Protein AF-A0A0R3QI46-F1 (afdb_monomer_lite)

Structure (mmCIF, N/CA/C/O backbone):
data_AF-A0A0R3QI46-F1
#
_entry.id   AF-A0A0R3QI46-F1
#
loop_
_atom_site.group_PDB
_atom_site.id
_atom_site.type_symbol
_atom_site.label_atom_id
_atom_site.label_alt_id
_atom_site.label_comp_id
_atom_site.label_asym_id
_atom_site.label_entity_id
_atom_site.label_seq_id
_atom_site.pdbx_PDB_ins_code
_atom_site.Cartn_x
_atom_site.Cartn_y
_atom_site.Cartn_z
_atom_site.occupancy
_atom_site.B_iso_or_equiv
_atom_site.auth_seq_id
_atom_site.auth_comp_id
_atom_site.auth_asym_id
_atom_site.auth_atom_id
_atom_site.pdbx_PDB_model_num
ATOM 1 N N . MET A 1 1 ? -8.612 -59.589 -62.837 1.00 36.75 1 MET A N 1
ATOM 2 C CA . MET A 1 1 ? -7.629 -58.496 -62.881 1.00 36.75 1 MET A CA 1
ATOM 3 C C . MET A 1 1 ? -8.394 -57.185 -62.950 1.00 36.75 1 MET A C 1
ATOM 5 O O . MET A 1 1 ? -9.263 -57.100 -63.801 1.00 36.75 1 MET A O 1
ATOM 9 N N . ASP A 1 2 ? -8.254 -56.151 -62.134 1.00 42.94 2 ASP A N 1
ATOM 10 C CA . ASP A 1 2 ? -7.558 -55.873 -60.876 1.00 42.94 2 ASP A CA 1
ATOM 11 C C . ASP A 1 2 ? -8.301 -54.634 -60.334 1.00 42.94 2 ASP A C 1
ATOM 13 O O . ASP A 1 2 ? -8.460 -53.640 -61.036 1.00 42.94 2 ASP A O 1
ATOM 17 N N . LYS A 1 3 ? -9.097 -54.758 -59.266 1.00 49.50 3 LYS A N 1
ATOM 18 C CA . LYS A 1 3 ? -8.762 -54.302 -57.902 1.00 49.50 3 LYS A CA 1
ATOM 19 C C . LYS A 1 3 ? -7.716 -53.169 -57.856 1.00 49.50 3 LYS A C 1
ATOM 21 O O . LYS A 1 3 ? -6.599 -53.360 -58.313 1.00 49.50 3 LYS A O 1
ATOM 26 N N . ASN A 1 4 ? -8.061 -52.089 -57.138 1.00 52.09 4 ASN A N 1
ATOM 27 C CA . ASN A 1 4 ? -7.158 -51.089 -56.525 1.00 52.09 4 ASN A CA 1
ATOM 28 C C . ASN A 1 4 ? -6.986 -49.704 -57.184 1.00 52.09 4 ASN A C 1
ATOM 30 O O . ASN A 1 4 ? -5.881 -49.177 -57.175 1.00 52.09 4 ASN A O 1
ATOM 34 N N . TYR A 1 5 ? -8.059 -49.042 -57.634 1.00 45.16 5 TYR A N 1
ATOM 35 C CA . TYR A 1 5 ? -7.992 -47.587 -57.902 1.00 45.16 5 TYR A CA 1
ATOM 36 C C . TYR A 1 5 ? -8.740 -46.723 -56.869 1.00 45.16 5 TYR A C 1
ATOM 38 O O . TYR A 1 5 ? -8.317 -45.607 -56.594 1.00 45.16 5 TYR A O 1
ATOM 46 N N . GLY A 1 6 ? -9.786 -47.243 -56.211 1.00 47.62 6 GLY A N 1
ATOM 47 C CA . GLY A 1 6 ? -10.513 -46.508 -55.158 1.00 47.62 6 GLY A CA 1
ATOM 48 C C . GLY A 1 6 ? -9.824 -46.513 -53.786 1.00 47.62 6 GLY A C 1
ATOM 49 O O . GLY A 1 6 ? -9.945 -45.562 -53.021 1.00 47.62 6 GLY A O 1
ATOM 50 N N . THR A 1 7 ? -9.051 -47.559 -53.481 1.00 50.66 7 THR A N 1
ATOM 51 C CA . THR A 1 7 ? -8.367 -47.721 -52.188 1.00 50.66 7 THR A CA 1
ATOM 52 C C . THR A 1 7 ? -7.165 -46.789 -52.037 1.00 50.66 7 THR A C 1
ATOM 54 O O . THR A 1 7 ? -6.883 -46.354 -50.927 1.00 50.66 7 THR A O 1
ATOM 57 N N . MET A 1 8 ? -6.475 -46.446 -53.134 1.00 48.78 8 MET A N 1
ATOM 58 C CA . MET A 1 8 ? -5.283 -45.587 -53.082 1.00 48.78 8 MET A CA 1
ATOM 59 C C . MET A 1 8 ? -5.625 -44.111 -52.856 1.00 48.78 8 MET A C 1
ATOM 61 O O . MET A 1 8 ? -4.916 -43.438 -52.115 1.00 48.78 8 MET A O 1
ATOM 65 N N . GLN A 1 9 ? -6.738 -43.626 -53.419 1.00 46.62 9 GLN A N 1
ATOM 66 C CA . GLN A 1 9 ? -7.189 -42.245 -53.215 1.00 46.62 9 GLN A CA 1
ATOM 67 C C . GLN A 1 9 ? -7.736 -42.035 -51.792 1.00 46.62 9 GLN A C 1
ATOM 69 O O . GLN A 1 9 ? -7.479 -41.010 -51.170 1.00 46.62 9 GLN A O 1
ATOM 74 N N . GLN A 1 10 ? -8.460 -43.021 -51.248 1.00 44.25 10 GLN A N 1
ATOM 75 C CA . GLN A 1 10 ? -8.970 -42.966 -49.875 1.00 44.25 10 GLN A CA 1
ATOM 76 C C . GLN A 1 10 ? -7.831 -43.117 -48.851 1.00 44.25 10 GLN A C 1
ATOM 78 O O . GLN A 1 10 ? -7.819 -42.400 -47.856 1.00 44.25 10 GLN A O 1
ATOM 83 N N . ALA A 1 11 ? -6.852 -43.997 -49.104 1.00 49.59 11 ALA A N 1
ATOM 84 C CA . ALA A 1 11 ? -5.684 -44.163 -48.239 1.00 49.59 11 ALA A CA 1
ATOM 85 C C . ALA A 1 11 ? -4.795 -42.911 -48.223 1.00 49.59 11 ALA A C 1
ATOM 87 O O . ALA A 1 11 ? -4.378 -42.501 -47.147 1.00 49.59 11 ALA A O 1
ATOM 88 N N . SER A 1 12 ? -4.571 -42.250 -49.369 1.00 50.72 12 SER A N 1
ATOM 89 C CA . SER A 1 12 ? -3.786 -41.007 -49.410 1.00 50.72 12 SER A CA 1
ATOM 90 C C . SER A 1 12 ? -4.486 -39.846 -48.704 1.00 50.72 12 SER A C 1
ATOM 92 O O . SER A 1 12 ? -3.829 -38.994 -48.120 1.00 50.72 12 SER A O 1
ATOM 94 N N . VAL A 1 13 ? -5.821 -39.797 -48.750 1.00 52.00 13 VAL A N 1
ATOM 95 C CA . VAL A 1 13 ? -6.610 -38.762 -48.067 1.00 52.00 13 VAL A CA 1
ATOM 96 C C . VAL A 1 13 ? -6.699 -39.038 -46.564 1.00 52.00 13 VAL A C 1
ATOM 98 O O . VAL A 1 13 ? -6.587 -38.101 -45.784 1.00 52.00 13 VAL A O 1
ATOM 101 N N . ILE A 1 14 ? -6.823 -40.299 -46.132 1.00 50.88 14 ILE A N 1
ATOM 102 C CA . ILE A 1 14 ? -6.776 -40.663 -44.704 1.00 50.88 14 ILE A CA 1
ATOM 103 C C . ILE A 1 14 ? -5.373 -40.425 -44.126 1.00 50.88 14 ILE A C 1
ATOM 105 O O . ILE A 1 14 ? -5.278 -39.930 -43.010 1.00 50.88 14 ILE A O 1
ATOM 109 N N . ASP A 1 15 ? -4.302 -40.675 -44.884 1.00 49.25 15 ASP A N 1
ATOM 110 C CA . ASP A 1 15 ? -2.923 -40.363 -44.474 1.00 49.25 15 ASP A CA 1
ATOM 111 C C . ASP A 1 15 ? -2.680 -38.841 -44.406 1.00 49.25 15 ASP A C 1
ATOM 113 O O . ASP A 1 15 ? -2.064 -38.343 -43.467 1.00 49.25 15 ASP A O 1
ATOM 117 N N . GLN A 1 16 ? -3.273 -38.061 -45.324 1.00 48.75 16 GLN A N 1
ATOM 118 C CA . GLN A 1 16 ? -3.231 -36.593 -45.268 1.00 48.75 16 GLN A CA 1
ATOM 119 C C . GLN A 1 16 ? -4.102 -35.977 -44.164 1.00 48.75 16 GLN A C 1
ATOM 121 O O . GLN A 1 16 ? -3.737 -34.931 -43.630 1.00 48.75 16 GLN A O 1
ATOM 126 N N . ILE A 1 17 ? -5.231 -36.594 -43.803 1.00 49.78 17 ILE A N 1
ATOM 127 C CA . ILE A 1 17 ? -6.081 -36.145 -42.688 1.00 49.78 17 ILE A CA 1
ATOM 128 C C . ILE A 1 17 ? -5.458 -36.571 -41.350 1.00 49.78 17 ILE A C 1
ATOM 130 O O . ILE A 1 17 ? -5.388 -35.761 -40.429 1.00 49.78 17 ILE A O 1
ATOM 134 N N . SER A 1 18 ? -4.902 -37.785 -41.263 1.00 46.00 18 SER A N 1
ATOM 135 C CA . SER A 1 18 ? -4.159 -38.269 -40.089 1.00 46.00 18 SER A CA 1
ATOM 136 C C . SER A 1 18 ? -2.835 -37.524 -39.884 1.00 46.00 18 SER A C 1
ATOM 138 O O . SER A 1 18 ? -2.373 -37.408 -38.751 1.00 46.00 18 SER A O 1
ATOM 140 N N . GLY A 1 19 ? -2.235 -36.994 -40.953 1.00 44.53 19 GLY A N 1
ATOM 141 C CA . GLY A 1 19 ? -1.045 -36.144 -40.899 1.00 44.53 19 GLY A CA 1
ATOM 142 C C . GLY A 1 19 ? -1.325 -34.673 -40.575 1.00 44.53 19 GLY A C 1
ATOM 143 O O . GLY A 1 19 ? -0.375 -33.920 -40.366 1.00 44.53 19 GLY A O 1
ATOM 144 N N . LYS A 1 20 ? -2.597 -34.244 -40.527 1.00 45.44 20 LYS A N 1
ATOM 145 C CA . LYS A 1 20 ? -2.981 -32.836 -40.308 1.00 45.44 20 LYS A CA 1
ATOM 146 C C . LYS A 1 20 ? -3.652 -32.553 -38.956 1.00 45.44 20 LYS A C 1
ATOM 148 O O . LYS A 1 20 ? -3.922 -31.398 -38.657 1.00 45.44 20 LYS A O 1
ATOM 153 N N . GLU A 1 21 ? -3.821 -33.562 -38.104 1.00 54.12 21 GLU A N 1
ATOM 154 C CA . GLU A 1 21 ? -4.146 -33.386 -36.678 1.00 54.12 21 GLU A CA 1
ATOM 155 C C . GLU A 1 21 ? -3.311 -34.311 -35.785 1.00 54.12 21 GLU A C 1
ATOM 157 O O . GLU A 1 21 ? -3.801 -34.978 -34.878 1.00 54.12 21 GLU A O 1
ATOM 162 N N . MET A 1 22 ? -2.001 -34.326 -36.008 1.00 46.31 22 MET A N 1
ATOM 163 C CA . MET A 1 22 ? -1.079 -34.647 -34.931 1.00 46.31 22 MET A CA 1
ATOM 164 C C . MET A 1 22 ? -0.404 -33.336 -34.571 1.00 46.31 22 MET A C 1
ATOM 166 O O . MET A 1 22 ? 0.603 -32.956 -35.165 1.00 46.31 22 MET A O 1
ATOM 170 N N . ILE A 1 23 ? -1.018 -32.609 -33.633 1.00 45.94 23 ILE A N 1
ATOM 171 C CA . ILE A 1 23 ? -0.313 -31.589 -32.863 1.00 45.94 23 ILE A CA 1
ATOM 172 C C . ILE A 1 23 ? 0.836 -32.367 -32.233 1.00 45.94 23 ILE A C 1
ATOM 174 O O . ILE A 1 23 ? 0.648 -33.144 -31.297 1.00 45.94 23 ILE A O 1
ATOM 178 N N . SER A 1 24 ? 1.990 -32.303 -32.888 1.00 42.72 24 SER A N 1
ATOM 179 C CA . SER A 1 24 ? 3.196 -32.969 -32.450 1.00 42.72 24 SER A CA 1
ATOM 180 C C . SER A 1 24 ? 3.382 -32.565 -30.997 1.00 42.72 24 SER A C 1
ATOM 182 O O . SER A 1 24 ? 3.360 -31.377 -30.690 1.00 42.72 24 SER A O 1
ATOM 184 N N . ALA A 1 25 ? 3.594 -33.517 -30.092 1.00 48.19 25 ALA A N 1
ATOM 185 C CA . ALA A 1 25 ? 3.969 -33.204 -28.712 1.00 48.19 25 ALA A CA 1
ATOM 186 C C . ALA A 1 25 ? 5.281 -32.383 -28.626 1.00 48.19 25 ALA A C 1
ATOM 188 O O . ALA A 1 25 ? 5.718 -32.030 -27.545 1.00 48.19 25 ALA A O 1
ATOM 189 N N . ARG A 1 26 ? 5.920 -32.086 -29.770 1.00 44.75 26 ARG A N 1
ATOM 190 C CA . ARG A 1 26 ? 7.036 -31.145 -29.931 1.00 44.75 26 ARG A CA 1
ATOM 191 C C . ARG A 1 26 ? 6.593 -29.687 -30.145 1.00 44.75 26 ARG A C 1
ATOM 193 O O . ARG A 1 26 ? 7.400 -28.797 -29.923 1.00 44.75 26 ARG A O 1
ATOM 200 N N . ASP A 1 27 ? 5.347 -29.458 -30.568 1.00 49.62 27 ASP A N 1
ATOM 201 C CA . ASP A 1 27 ? 4.695 -28.138 -30.663 1.00 49.62 27 ASP A CA 1
ATOM 202 C C . ASP A 1 27 ? 3.789 -27.848 -29.451 1.00 49.62 27 ASP A C 1
ATOM 204 O O . ASP A 1 27 ? 3.397 -26.705 -29.212 1.00 49.62 27 ASP A O 1
ATOM 208 N N . ALA A 1 28 ? 3.474 -28.868 -28.649 1.00 51.34 28 ALA A N 1
ATOM 209 C CA . ALA A 1 28 ? 2.937 -28.681 -27.311 1.00 51.34 28 ALA A CA 1
ATOM 210 C C . ALA A 1 28 ? 4.106 -28.346 -26.376 1.00 51.34 28 ALA A C 1
ATOM 212 O O . ALA A 1 28 ? 4.878 -29.229 -26.039 1.00 51.34 28 ALA A O 1
ATOM 213 N N . MET A 1 29 ? 4.236 -27.053 -26.058 1.00 43.56 29 MET A N 1
ATOM 214 C CA . MET A 1 29 ? 5.056 -26.438 -25.003 1.00 43.56 29 MET A CA 1
ATOM 215 C C . MET A 1 29 ? 6.351 -27.205 -24.657 1.00 43.56 29 MET A C 1
ATOM 217 O O . MET A 1 29 ? 6.274 -28.190 -23.929 1.00 43.56 29 MET A O 1
ATOM 221 N N . PRO A 1 30 ? 7.540 -26.770 -25.121 1.00 49.53 30 PRO A N 1
ATOM 222 C CA . PRO A 1 30 ? 8.777 -27.466 -24.792 1.00 49.53 30 PRO A CA 1
ATOM 223 C C . PRO A 1 30 ? 8.888 -27.654 -23.273 1.00 49.53 30 PRO A C 1
ATOM 225 O O . PRO A 1 30 ? 8.855 -26.692 -22.510 1.00 49.53 30 PRO A O 1
ATOM 228 N N . GLU A 1 31 ? 9.011 -28.918 -22.862 1.00 48.44 31 GLU A N 1
ATOM 229 C CA . GLU A 1 31 ? 9.335 -29.364 -21.497 1.00 48.44 31 GLU A CA 1
ATOM 230 C C . GLU A 1 31 ? 10.719 -28.838 -21.056 1.00 48.44 31 GLU A C 1
ATOM 232 O O . GLU A 1 31 ? 11.114 -28.956 -19.894 1.00 48.44 31 GLU A O 1
ATOM 237 N N . ASP A 1 32 ? 11.470 -28.249 -21.995 1.00 54.78 32 ASP A N 1
ATOM 238 C CA . ASP A 1 32 ? 12.575 -27.363 -21.692 1.00 54.78 32 ASP A CA 1
ATOM 239 C C . ASP A 1 32 ? 12.006 -26.169 -20.938 1.00 54.78 32 ASP A C 1
ATOM 241 O O . ASP A 1 32 ? 11.434 -25.254 -21.530 1.00 54.78 32 ASP A O 1
ATOM 245 N N . ASP A 1 33 ? 12.188 -26.182 -19.617 1.00 51.78 33 ASP A N 1
ATOM 246 C CA . ASP A 1 33 ? 12.122 -24.982 -18.798 1.00 51.78 33 ASP A CA 1
ATOM 247 C C . ASP A 1 33 ? 12.696 -23.812 -19.622 1.00 51.78 33 ASP A C 1
ATOM 249 O O . ASP A 1 33 ? 13.896 -23.816 -19.913 1.00 51.78 33 ASP A O 1
ATOM 253 N N . PRO A 1 34 ? 11.882 -22.824 -20.043 1.00 53.38 34 PRO A N 1
ATOM 254 C CA . PRO A 1 34 ? 12.343 -21.747 -20.918 1.00 53.38 34 PRO A CA 1
ATOM 255 C C . PRO A 1 34 ? 13.411 -20.879 -20.237 1.00 53.38 34 PRO A C 1
ATOM 257 O O . PRO A 1 34 ? 14.034 -20.027 -20.875 1.00 53.38 34 PRO A O 1
ATOM 260 N N . ASN A 1 35 ? 13.652 -21.099 -18.941 1.00 55.03 35 ASN A N 1
ATOM 261 C CA . ASN A 1 35 ? 14.753 -20.520 -18.200 1.00 55.03 35 ASN A CA 1
ATOM 262 C C . ASN A 1 35 ? 16.077 -21.300 -18.355 1.00 55.03 35 ASN A C 1
ATOM 264 O O . ASN A 1 35 ? 17.126 -20.772 -17.990 1.00 55.03 35 ASN A O 1
ATOM 268 N N . GLY A 1 36 ? 16.086 -22.516 -18.903 1.00 55.78 36 GLY A N 1
ATOM 269 C CA . GLY A 1 36 ? 17.282 -23.333 -19.109 1.00 55.78 36 GLY A CA 1
ATOM 270 C C . GLY A 1 36 ? 17.992 -23.659 -17.795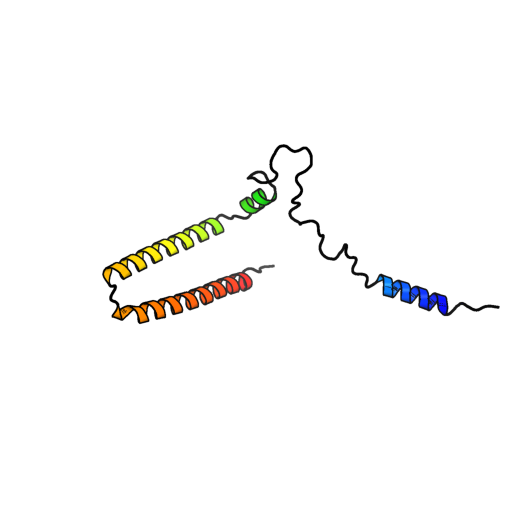 1.00 55.78 36 GLY A C 1
ATOM 271 O O . GLY A 1 36 ? 19.181 -23.364 -17.651 1.00 55.78 36 GLY A O 1
ATOM 272 N N . ASN A 1 37 ? 17.273 -24.203 -16.804 1.00 55.94 37 ASN A N 1
ATOM 273 C CA . ASN A 1 37 ? 17.788 -24.463 -15.453 1.00 55.94 37 ASN A CA 1
ATOM 274 C C . ASN A 1 37 ? 18.845 -25.572 -15.312 1.00 55.94 37 ASN A C 1
ATOM 276 O O . ASN A 1 37 ? 19.211 -25.906 -14.185 1.00 55.94 37 ASN A O 1
ATOM 280 N N . VAL A 1 38 ? 19.416 -26.083 -16.402 1.00 59.44 38 VAL A N 1
ATOM 281 C CA . VAL A 1 38 ? 20.537 -27.028 -16.332 1.00 59.44 38 VAL A CA 1
ATOM 282 C C . VAL A 1 38 ? 21.865 -26.281 -16.189 1.00 59.44 38 VAL A C 1
ATOM 284 O O . VAL A 1 38 ? 22.200 -25.390 -16.971 1.00 59.44 38 VAL A O 1
ATOM 287 N N . ASN A 1 39 ? 22.626 -26.602 -15.141 1.00 57.78 39 ASN A N 1
ATOM 288 C CA . ASN A 1 39 ? 23.987 -26.095 -14.997 1.00 57.78 39 ASN A CA 1
ATOM 289 C C . ASN A 1 39 ? 24.877 -26.881 -15.977 1.00 57.78 39 ASN A C 1
ATOM 291 O O . ASN A 1 39 ? 24.875 -28.109 -15.897 1.00 57.78 39 ASN A O 1
ATOM 295 N N . PRO A 1 40 ? 25.612 -26.234 -16.899 1.00 62.66 40 PRO A N 1
ATOM 296 C CA . PRO A 1 40 ? 26.484 -26.955 -17.818 1.00 62.66 40 PRO A CA 1
ATOM 297 C C . PRO A 1 40 ? 27.529 -27.750 -17.030 1.00 62.66 40 PRO A C 1
ATOM 299 O O . PRO A 1 40 ? 28.207 -27.209 -16.148 1.00 62.66 40 PRO A O 1
ATOM 302 N N . GLU A 1 41 ? 27.639 -29.043 -17.333 1.00 60.41 41 GLU A N 1
ATOM 303 C CA . GLU A 1 41 ? 28.581 -29.928 -16.655 1.00 60.41 41 GLU A CA 1
ATOM 304 C C . GLU A 1 41 ? 30.017 -29.418 -16.851 1.00 60.41 41 GLU A C 1
ATOM 306 O O . GLU A 1 41 ? 30.454 -29.144 -17.968 1.00 60.41 41 GLU A O 1
ATOM 311 N N . GLY A 1 42 ? 30.737 -29.223 -15.742 1.00 62.25 42 GLY A N 1
ATOM 312 C CA . GLY A 1 42 ? 32.107 -28.695 -15.738 1.00 62.25 42 GLY A CA 1
ATOM 313 C C . GLY A 1 42 ? 32.255 -27.200 -15.424 1.00 62.25 42 GLY A C 1
ATOM 314 O O . GLY A 1 42 ? 33.385 -26.714 -15.352 1.00 62.25 42 GLY A O 1
ATOM 315 N N . VAL A 1 43 ? 31.170 -26.454 -15.175 1.00 59.97 43 VAL A N 1
ATOM 316 C CA . VAL A 1 43 ? 31.259 -25.036 -14.772 1.00 59.97 43 VAL A CA 1
ATOM 317 C C . VAL A 1 43 ? 31.171 -24.882 -13.248 1.00 59.97 43 VAL A C 1
ATOM 319 O O . VAL A 1 43 ? 30.118 -25.051 -12.642 1.00 59.97 43 VAL A O 1
ATOM 322 N N . PHE A 1 44 ? 32.291 -24.496 -12.624 1.00 58.56 44 PHE A N 1
ATOM 323 C CA . PHE A 1 44 ? 32.423 -24.283 -11.168 1.00 58.56 44 PHE A CA 1
ATOM 324 C C . PHE A 1 44 ? 31.707 -23.020 -10.651 1.00 58.56 44 PHE A C 1
ATOM 326 O O . PHE A 1 44 ? 31.632 -22.777 -9.447 1.00 58.56 44 PHE A O 1
ATOM 333 N N . LYS A 1 45 ? 31.214 -22.168 -11.557 1.00 61.06 45 LYS A N 1
ATOM 334 C CA . LYS A 1 45 ? 30.468 -20.960 -11.201 1.00 61.06 45 LYS A CA 1
ATOM 335 C C . LYS A 1 45 ? 28.973 -21.275 -11.162 1.00 61.06 45 LYS A C 1
ATOM 337 O O . LYS A 1 45 ? 28.464 -21.826 -12.136 1.00 61.06 45 LYS A O 1
ATOM 342 N N . PRO A 1 46 ? 28.259 -20.892 -10.093 1.00 59.53 46 PRO A N 1
ATOM 343 C CA . PRO A 1 46 ? 26.814 -21.040 -10.057 1.00 59.53 46 PRO A CA 1
ATOM 344 C C . PRO A 1 46 ? 26.165 -20.236 -11.192 1.00 59.53 46 PRO A C 1
ATOM 346 O O . PRO A 1 46 ? 26.511 -19.075 -11.417 1.00 59.53 46 PRO A O 1
ATOM 349 N N . ARG A 1 47 ? 25.214 -20.851 -11.904 1.00 59.72 47 ARG A N 1
ATOM 350 C CA . ARG A 1 47 ? 24.425 -20.202 -12.968 1.00 59.72 47 ARG A CA 1
ATOM 351 C C . ARG A 1 47 ? 23.576 -19.032 -12.449 1.00 59.72 47 ARG A C 1
ATOM 353 O O . ARG A 1 47 ? 23.265 -18.112 -13.202 1.00 59.72 47 ARG A O 1
ATOM 360 N N . TRP A 1 48 ? 23.215 -19.046 -11.167 1.00 59.66 48 TRP A N 1
ATOM 361 C CA . TRP A 1 48 ? 22.535 -17.946 -10.485 1.00 59.66 48 TRP A CA 1
ATOM 362 C C . TRP A 1 48 ? 23.511 -16.842 -10.056 1.00 59.66 48 TRP A C 1
ATOM 364 O O . TRP A 1 48 ? 24.667 -17.089 -9.722 1.00 59.66 48 TRP A O 1
ATOM 374 N N . GLY A 1 49 ? 23.026 -15.600 -10.031 1.00 65.25 49 GLY A N 1
ATOM 375 C CA . GLY A 1 49 ? 23.795 -14.438 -9.591 1.00 65.25 49 GLY A CA 1
ATOM 376 C C . GLY A 1 49 ? 23.664 -13.232 -10.526 1.00 65.25 49 GLY A C 1
ATOM 377 O O . GLY A 1 49 ? 22.992 -13.305 -11.559 1.00 65.25 49 GLY A O 1
ATOM 378 N N . PRO A 1 50 ? 24.328 -12.113 -10.189 1.00 62.72 50 PRO A N 1
ATOM 379 C CA . PRO A 1 50 ? 24.205 -10.841 -10.911 1.00 62.72 50 PRO A CA 1
ATOM 380 C C . PRO A 1 50 ? 24.702 -10.899 -12.365 1.00 62.72 50 PRO A C 1
ATOM 382 O O . PRO A 1 50 ? 24.397 -10.023 -13.168 1.00 62.72 50 PRO A O 1
ATOM 385 N N . ASN A 1 51 ? 25.459 -11.939 -12.727 1.00 65.88 51 ASN A N 1
ATOM 386 C CA . ASN A 1 51 ? 26.012 -12.105 -14.066 1.00 65.88 51 ASN A CA 1
ATOM 387 C C . ASN A 1 51 ? 25.122 -12.895 -15.035 1.00 65.88 51 ASN A C 1
ATOM 389 O O . ASN A 1 51 ? 25.445 -12.907 -16.228 1.00 65.88 51 ASN A O 1
ATOM 393 N N . HIS A 1 52 ? 24.032 -13.511 -14.564 1.00 72.50 52 HIS A N 1
ATOM 394 C CA . HIS A 1 52 ? 23.149 -14.312 -15.412 1.00 72.50 52 HIS A CA 1
ATOM 395 C C . HIS A 1 52 ? 22.297 -13.429 -16.341 1.00 72.50 52 HIS A C 1
ATOM 397 O O . HIS A 1 52 ? 21.921 -12.305 -15.997 1.00 72.50 52 HIS A O 1
ATOM 403 N N . THR A 1 53 ? 22.012 -13.935 -17.539 1.00 63.84 53 THR A N 1
ATOM 404 C CA . THR A 1 53 ? 21.315 -13.214 -18.619 1.00 63.84 53 THR A CA 1
ATOM 405 C C . THR A 1 53 ? 19.927 -12.722 -18.209 1.00 63.84 53 THR A C 1
ATOM 407 O O . THR A 1 53 ? 19.599 -11.569 -18.477 1.00 63.84 53 THR A O 1
ATOM 410 N N . GLY A 1 54 ? 19.144 -13.528 -17.490 1.00 67.56 54 GLY A N 1
ATOM 411 C CA . GLY A 1 54 ? 17.853 -13.118 -16.930 1.00 67.56 54 GLY A CA 1
ATOM 412 C C . GLY A 1 54 ? 17.961 -12.040 -15.841 1.00 67.56 54 GLY A C 1
ATOM 413 O O . GLY A 1 54 ? 17.200 -11.083 -15.885 1.00 67.56 54 GLY A O 1
ATOM 414 N N . ALA A 1 55 ? 18.946 -12.084 -14.931 1.00 67.44 55 ALA A N 1
ATOM 415 C CA . ALA A 1 55 ? 19.138 -11.047 -13.902 1.00 67.44 55 ALA A CA 1
ATOM 416 C C . ALA A 1 55 ? 19.564 -9.720 -14.526 1.00 67.44 55 ALA A C 1
ATOM 418 O O . ALA A 1 55 ? 19.103 -8.663 -14.103 1.00 67.44 55 ALA A O 1
ATOM 419 N N . LYS A 1 56 ? 20.398 -9.770 -15.569 1.00 68.69 56 LYS A N 1
ATOM 420 C CA . LYS A 1 56 ? 20.764 -8.593 -16.363 1.00 68.69 56 LYS A CA 1
ATOM 421 C C . LYS A 1 56 ? 19.564 -8.026 -17.116 1.00 68.69 56 LYS A C 1
ATOM 423 O O . LYS A 1 56 ? 19.390 -6.813 -17.130 1.00 68.69 56 LYS A O 1
ATOM 428 N N . LYS A 1 57 ? 18.713 -8.884 -17.688 1.00 70.19 57 LYS A N 1
ATOM 429 C CA . LYS A 1 57 ? 17.481 -8.466 -18.372 1.00 70.19 57 LYS A CA 1
ATOM 430 C C . LYS A 1 57 ? 16.471 -7.858 -17.390 1.00 70.19 57 LYS A C 1
ATOM 432 O O . LYS A 1 57 ? 15.915 -6.808 -17.682 1.00 70.19 57 LYS A O 1
ATOM 437 N N . LEU A 1 58 ? 16.314 -8.439 -16.199 1.00 64.81 58 LEU A N 1
ATOM 438 C CA . LEU A 1 58 ? 15.494 -7.897 -15.106 1.00 64.81 58 LEU A CA 1
ATOM 439 C C . LEU A 1 58 ? 16.022 -6.547 -14.603 1.00 64.81 58 LEU A C 1
ATOM 441 O O . LEU A 1 58 ? 15.245 -5.614 -14.423 1.00 64.81 58 LEU A O 1
ATOM 445 N N . ALA A 1 59 ? 17.338 -6.413 -14.424 1.00 67.62 59 ALA A N 1
ATOM 446 C CA . ALA A 1 59 ? 17.957 -5.148 -14.035 1.00 67.62 59 ALA A CA 1
ATOM 447 C C . ALA A 1 59 ? 17.815 -4.071 -15.124 1.00 67.62 59 ALA A C 1
ATOM 449 O O . ALA A 1 59 ? 17.602 -2.906 -14.797 1.00 67.62 59 ALA A O 1
ATOM 450 N N . ALA A 1 60 ? 17.893 -4.457 -16.402 1.00 69.69 60 ALA A N 1
ATOM 451 C CA . ALA A 1 60 ? 17.702 -3.560 -17.541 1.00 69.69 60 ALA A CA 1
ATOM 452 C C . ALA A 1 60 ? 16.239 -3.113 -17.719 1.00 69.69 60 ALA A C 1
ATOM 454 O O . ALA A 1 60 ? 15.999 -1.982 -18.130 1.00 69.69 60 ALA A O 1
ATOM 455 N N . LEU A 1 61 ? 15.266 -3.966 -17.376 1.00 68.50 61 LEU A N 1
ATOM 456 C CA . LEU A 1 61 ? 13.830 -3.648 -17.409 1.00 68.50 61 LEU A CA 1
ATOM 457 C C . LEU A 1 61 ? 13.374 -2.754 -16.244 1.00 68.50 61 LEU A C 1
ATOM 459 O O . LEU A 1 61 ? 12.255 -2.243 -16.250 1.00 68.50 61 LEU A O 1
ATOM 463 N N . TYR A 1 62 ? 14.216 -2.556 -15.230 1.00 72.75 62 TYR A N 1
ATOM 464 C CA . TYR A 1 62 ? 13.886 -1.735 -14.073 1.00 72.75 62 TYR A CA 1
ATOM 465 C C . TYR A 1 62 ? 14.171 -0.252 -14.377 1.00 72.75 62 TYR A C 1
ATOM 467 O O . TYR A 1 62 ? 15.250 0.279 -14.089 1.00 72.75 62 TYR A O 1
ATOM 475 N N . SER A 1 63 ? 13.195 0.404 -15.013 1.00 80.56 63 SER A N 1
ATOM 476 C CA . SER A 1 63 ? 13.273 1.802 -15.449 1.00 80.56 63 SER A CA 1
ATOM 477 C C . SER A 1 63 ? 13.346 2.786 -14.271 1.00 80.56 63 SER A C 1
ATOM 479 O O . SER A 1 63 ? 12.990 2.470 -13.132 1.00 80.56 63 SER A O 1
ATOM 481 N N . ARG A 1 64 ? 13.804 4.020 -14.538 1.00 80.00 64 ARG A N 1
ATOM 482 C CA . ARG A 1 64 ? 13.812 5.103 -13.534 1.00 80.00 64 ARG A CA 1
ATOM 483 C C . ARG A 1 64 ? 12.414 5.404 -12.993 1.00 80.00 64 ARG A C 1
ATOM 485 O O . ARG A 1 64 ? 12.274 5.685 -11.809 1.00 80.00 64 ARG A O 1
ATOM 492 N N . GLU A 1 65 ? 11.406 5.309 -13.849 1.00 82.12 65 GLU A N 1
ATOM 493 C CA . GLU A 1 65 ? 10.005 5.561 -13.505 1.00 82.12 65 GLU A CA 1
ATOM 494 C C . GLU A 1 65 ? 9.477 4.503 -12.538 1.00 82.12 65 GLU A C 1
ATOM 496 O O . GLU A 1 65 ? 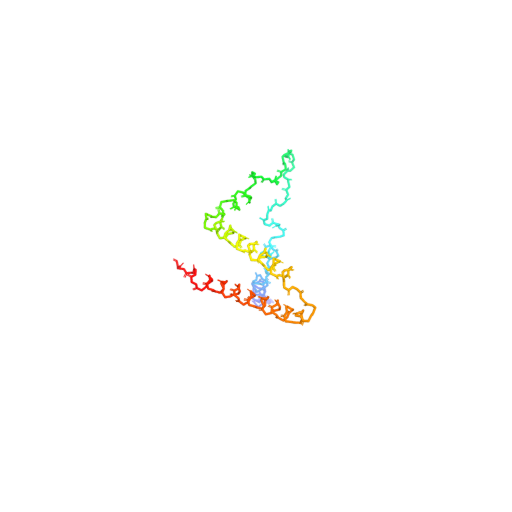8.894 4.847 -11.512 1.00 82.12 65 GLU A O 1
ATOM 501 N N . LYS A 1 66 ? 9.798 3.226 -12.780 1.00 82.75 66 LYS A N 1
ATOM 502 C CA . LYS A 1 66 ? 9.448 2.134 -11.867 1.00 82.75 66 LYS A CA 1
ATOM 503 C C . LYS A 1 66 ? 10.113 2.292 -10.498 1.00 82.75 66 LYS A C 1
ATOM 505 O O . LYS A 1 66 ? 9.449 2.142 -9.476 1.00 82.75 66 LYS A O 1
ATOM 510 N N . ARG A 1 67 ? 11.396 2.690 -10.463 1.00 86.25 67 ARG A N 1
ATOM 511 C CA . ARG A 1 67 ? 12.098 3.010 -9.200 1.00 86.25 67 ARG A CA 1
ATOM 512 C C . ARG A 1 67 ? 11.341 4.076 -8.407 1.00 86.25 67 ARG A C 1
ATOM 514 O O . ARG A 1 67 ? 11.172 3.953 -7.200 1.00 86.25 67 ARG A O 1
ATOM 521 N N . LEU A 1 68 ? 10.935 5.145 -9.091 1.00 88.56 68 LEU A N 1
ATOM 522 C CA . LEU A 1 68 ? 10.286 6.292 -8.471 1.00 88.56 68 LEU A CA 1
ATOM 523 C C . LEU A 1 68 ? 8.893 5.928 -7.946 1.00 88.56 68 LEU A C 1
ATOM 525 O O . LEU A 1 68 ? 8.573 6.280 -6.813 1.00 88.56 68 LEU A O 1
ATOM 529 N N . GLN A 1 69 ? 8.104 5.184 -8.726 1.00 88.25 69 GLN A N 1
ATOM 530 C CA . GLN A 1 69 ? 6.799 4.680 -8.297 1.00 88.25 69 GLN A CA 1
ATOM 531 C C . GLN A 1 69 ? 6.924 3.837 -7.023 1.00 88.25 69 GLN A C 1
ATOM 533 O O . GLN A 1 69 ? 6.173 4.053 -6.074 1.00 88.25 69 GLN A O 1
ATOM 538 N N . GLU A 1 70 ? 7.884 2.912 -6.978 1.00 89.19 70 GLU A N 1
ATOM 539 C CA . GLU A 1 70 ? 8.092 2.046 -5.814 1.00 89.19 70 GLU A CA 1
ATOM 540 C C . GLU A 1 70 ? 8.501 2.848 -4.571 1.00 89.19 70 GLU A C 1
ATOM 542 O O . GLU A 1 70 ? 7.966 2.609 -3.487 1.00 89.19 70 GLU A O 1
ATOM 547 N N . ILE A 1 71 ? 9.383 3.844 -4.722 1.00 93.00 71 ILE A N 1
ATOM 548 C CA . ILE A 1 71 ? 9.787 4.734 -3.621 1.00 93.00 71 ILE A CA 1
ATOM 549 C C . ILE A 1 71 ? 8.587 5.526 -3.093 1.00 93.00 71 ILE A C 1
ATOM 551 O O . ILE A 1 71 ? 8.379 5.579 -1.881 1.00 93.00 71 ILE A O 1
ATOM 555 N N . ILE A 1 72 ? 7.793 6.127 -3.984 1.00 92.38 72 ILE A N 1
ATOM 556 C CA . ILE A 1 72 ? 6.635 6.941 -3.597 1.00 92.38 72 ILE A CA 1
ATOM 557 C C . ILE A 1 72 ? 5.570 6.069 -2.927 1.00 92.38 72 ILE A C 1
ATOM 559 O O . ILE A 1 72 ? 5.120 6.398 -1.832 1.00 92.38 72 ILE A O 1
ATOM 563 N N . SER A 1 73 ? 5.198 4.947 -3.549 1.00 90.12 73 SER A N 1
ATOM 564 C CA . SER A 1 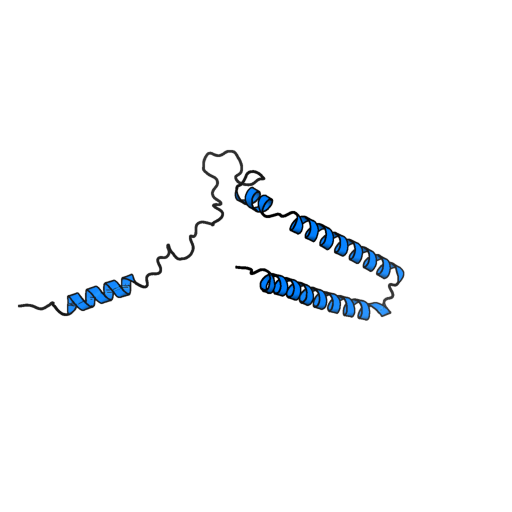73 ? 4.167 4.042 -3.029 1.00 90.12 73 SER A CA 1
ATOM 565 C C . SER A 1 73 ? 4.553 3.471 -1.664 1.00 90.12 73 SER A C 1
ATOM 567 O O . SER A 1 73 ? 3.768 3.548 -0.719 1.00 90.12 73 SER A O 1
ATOM 569 N N . THR A 1 74 ? 5.787 2.981 -1.524 1.00 93.06 74 THR A N 1
ATOM 570 C CA . THR A 1 74 ? 6.271 2.428 -0.251 1.00 93.06 74 THR A CA 1
ATOM 571 C C . THR A 1 74 ? 6.377 3.515 0.819 1.00 93.06 74 THR A C 1
ATOM 573 O O . THR A 1 74 ? 5.983 3.297 1.964 1.00 93.06 74 THR A O 1
ATOM 576 N N . GLY A 1 75 ? 6.876 4.701 0.455 1.00 95.75 75 GLY A N 1
ATOM 577 C CA . GLY A 1 75 ? 6.992 5.837 1.368 1.00 95.75 75 GLY A CA 1
ATOM 578 C C . GLY A 1 75 ? 5.637 6.290 1.911 1.00 95.75 75 GLY A C 1
ATOM 579 O O . GLY A 1 75 ? 5.488 6.431 3.124 1.00 95.75 75 GLY A O 1
ATOM 580 N N . LEU A 1 76 ? 4.641 6.454 1.035 1.00 94.06 76 LEU A N 1
ATOM 581 C CA . LEU A 1 76 ? 3.272 6.798 1.429 1.00 94.06 76 LEU A CA 1
ATOM 582 C C . LEU A 1 76 ? 2.658 5.721 2.331 1.00 94.06 76 LEU A C 1
ATOM 584 O O . LEU A 1 76 ? 2.142 6.059 3.393 1.00 94.06 76 LEU A O 1
ATOM 588 N N . GLY A 1 77 ? 2.805 4.439 1.980 1.00 93.00 77 GLY A N 1
ATOM 589 C CA . GLY A 1 77 ? 2.279 3.335 2.788 1.00 93.00 77 GLY A CA 1
ATOM 590 C C . GLY A 1 77 ? 2.867 3.283 4.203 1.00 93.00 77 GLY A C 1
ATOM 591 O O . GLY A 1 77 ? 2.138 3.085 5.174 1.00 93.00 77 GLY A O 1
ATOM 592 N N . ILE A 1 78 ? 4.174 3.525 4.354 1.00 96.44 78 ILE A N 1
ATOM 593 C CA . ILE A 1 78 ? 4.815 3.588 5.678 1.00 96.44 78 ILE A CA 1
ATOM 594 C C . ILE A 1 78 ? 4.295 4.788 6.479 1.00 96.44 78 ILE A C 1
ATOM 596 O O . ILE A 1 78 ? 3.974 4.641 7.659 1.00 96.44 78 ILE A O 1
ATOM 600 N N . ILE A 1 79 ? 4.204 5.968 5.859 1.00 96.69 79 ILE A N 1
ATOM 601 C CA . ILE A 1 79 ? 3.725 7.186 6.529 1.00 96.69 79 ILE A CA 1
ATOM 602 C C . ILE A 1 79 ? 2.280 7.002 7.010 1.00 96.69 79 ILE A C 1
ATOM 604 O O . ILE A 1 79 ? 1.986 7.297 8.169 1.00 96.69 79 ILE A O 1
ATOM 608 N N . GLU A 1 80 ? 1.395 6.474 6.163 1.00 92.50 80 GLU A N 1
ATOM 609 C CA . GLU A 1 80 ? 0.002 6.196 6.524 1.00 92.50 80 GLU A CA 1
ATOM 610 C C . GLU A 1 80 ? -0.100 5.193 7.676 1.00 92.50 80 GLU A C 1
ATOM 612 O O . GLU A 1 80 ? -0.829 5.440 8.639 1.00 92.50 80 GLU A O 1
ATOM 617 N N . LEU A 1 81 ? 0.687 4.112 7.645 1.00 93.62 81 LEU A N 1
ATOM 618 C CA . LEU A 1 81 ? 0.717 3.124 8.725 1.00 93.62 81 LEU A CA 1
ATOM 619 C C . LEU A 1 81 ? 1.138 3.757 10.063 1.00 93.62 81 LEU A C 1
ATOM 621 O O . LEU A 1 81 ? 0.502 3.513 11.091 1.00 93.62 81 LEU A O 1
ATOM 625 N N . LEU A 1 82 ? 2.167 4.612 10.060 1.00 96.38 82 LEU A N 1
ATOM 626 C CA . LEU A 1 82 ? 2.614 5.322 11.264 1.00 96.38 82 LEU A CA 1
ATOM 627 C C . LEU A 1 82 ? 1.555 6.297 11.791 1.00 96.38 82 LEU A C 1
ATOM 629 O O . LEU A 1 82 ? 1.343 6.365 13.004 1.00 96.38 82 LEU A O 1
ATOM 633 N N . ILE A 1 83 ? 0.868 7.021 10.902 1.00 94.62 83 ILE A N 1
ATOM 634 C CA . ILE A 1 83 ? -0.228 7.924 11.278 1.00 94.62 83 ILE A CA 1
ATOM 635 C C . ILE A 1 83 ? -1.375 7.130 11.912 1.00 94.62 83 ILE A C 1
ATOM 637 O O . ILE A 1 83 ? -1.848 7.508 12.986 1.00 94.62 83 ILE A O 1
ATOM 641 N N . VAL A 1 84 ? -1.799 6.020 11.300 1.00 91.81 84 VAL A N 1
ATOM 642 C CA . VAL A 1 84 ? -2.880 5.173 11.828 1.00 91.81 84 VAL A CA 1
ATOM 643 C C . VAL A 1 84 ? -2.511 4.622 13.201 1.00 91.81 84 VAL A C 1
ATOM 645 O O . VAL A 1 84 ? -3.309 4.748 14.127 1.00 91.81 84 VAL A O 1
ATOM 648 N N . ILE A 1 85 ? -1.297 4.089 13.374 1.00 92.75 85 ILE A N 1
ATOM 649 C CA . ILE A 1 85 ? -0.819 3.586 14.673 1.00 92.75 85 ILE A CA 1
ATOM 650 C C . ILE A 1 85 ? -0.821 4.701 15.724 1.00 92.75 85 ILE A C 1
ATOM 652 O O . ILE A 1 85 ? -1.319 4.500 16.834 1.00 92.75 85 ILE A O 1
ATOM 656 N N . TYR A 1 86 ? -0.306 5.885 15.382 1.00 94.62 86 TYR A N 1
ATOM 657 C CA . TYR A 1 86 ? -0.292 7.031 16.289 1.00 94.62 86 TYR A CA 1
ATOM 658 C C . TYR A 1 86 ? -1.709 7.440 16.722 1.00 94.62 86 TYR A C 1
ATOM 660 O O . TYR A 1 86 ? -1.964 7.636 17.914 1.00 94.62 86 TYR A O 1
ATOM 668 N N . LEU A 1 87 ? -2.643 7.538 15.772 1.00 90.62 87 LEU A N 1
ATOM 669 C CA . LEU A 1 87 ? -4.040 7.876 16.047 1.00 90.62 87 LEU A CA 1
ATOM 670 C C . LEU A 1 87 ? -4.735 6.803 16.884 1.00 90.62 87 LEU A C 1
ATOM 672 O O . LEU A 1 87 ? -5.479 7.155 17.803 1.00 90.62 87 LEU A O 1
ATOM 676 N N . LEU A 1 88 ? -4.454 5.525 16.610 1.00 89.94 88 LEU A N 1
ATOM 677 C CA . LEU A 1 88 ? -4.976 4.406 17.383 1.00 89.94 88 LEU A CA 1
ATOM 678 C C . LEU A 1 88 ? -4.515 4.545 18.834 1.00 89.94 88 LEU A C 1
ATOM 680 O O . LEU A 1 88 ? -5.350 4.713 19.708 1.00 89.94 88 LEU A O 1
ATOM 684 N N . ILE A 1 89 ? -3.209 4.635 19.101 1.00 89.31 89 ILE A N 1
ATOM 685 C CA . ILE A 1 89 ? -2.678 4.769 20.473 1.00 89.31 89 ILE A CA 1
ATOM 686 C C . ILE A 1 89 ? -3.287 5.974 21.211 1.00 89.31 89 ILE A C 1
ATOM 688 O O . ILE A 1 89 ? -3.562 5.895 22.407 1.00 89.31 89 ILE A O 1
ATOM 692 N N . ARG A 1 90 ? -3.509 7.096 20.516 1.00 91.06 90 ARG A N 1
ATOM 693 C CA . ARG A 1 90 ? -4.024 8.333 21.127 1.00 91.06 90 ARG A CA 1
ATOM 694 C C . ARG A 1 90 ? -5.525 8.324 21.408 1.00 91.06 90 ARG A C 1
ATOM 696 O O . ARG A 1 90 ? -5.946 9.063 22.295 1.00 91.06 90 ARG A O 1
ATOM 703 N N . ARG A 1 91 ? -6.329 7.587 20.637 1.00 84.31 91 ARG A N 1
ATOM 704 C CA . ARG A 1 91 ? -7.804 7.639 20.698 1.00 84.31 91 ARG A CA 1
ATOM 705 C C . ARG A 1 91 ? -8.468 6.268 20.830 1.00 84.31 91 ARG A C 1
ATOM 707 O O . ARG A 1 91 ? -9.668 6.152 20.589 1.00 84.31 91 ARG A O 1
ATOM 714 N N . PHE A 1 92 ? -7.708 5.230 21.171 1.00 81.75 92 PHE A N 1
ATOM 715 C CA . PHE A 1 92 ? -8.249 3.883 21.277 1.00 81.75 92 PHE A CA 1
ATOM 716 C C . PHE A 1 92 ? -9.219 3.777 22.453 1.00 81.75 92 PHE A C 1
ATOM 718 O O . PHE A 1 92 ? -8.831 3.886 23.615 1.00 81.75 92 PHE A O 1
ATOM 725 N N . GLU A 1 93 ? -10.475 3.497 22.131 1.00 88.25 93 GLU A N 1
ATOM 726 C CA . GLU A 1 93 ? -11.519 3.126 23.076 1.00 88.25 93 GLU A CA 1
ATOM 727 C C . GLU A 1 93 ? -12.135 1.813 22.587 1.00 88.25 93 GLU A C 1
ATOM 729 O O . GLU A 1 93 ? -12.380 1.646 21.394 1.00 88.25 93 GLU A O 1
ATOM 734 N N . LEU A 1 94 ? -12.424 0.864 23.480 1.00 83.94 94 LEU A N 1
ATOM 735 C CA . LEU A 1 94 ? -12.994 -0.429 23.062 1.00 83.94 94 LEU A CA 1
ATOM 736 C C . LEU A 1 94 ? -14.353 -0.272 22.360 1.00 83.94 94 LEU A C 1
ATOM 738 O O . LEU A 1 94 ? -14.694 -1.061 21.484 1.00 83.94 94 LEU A O 1
ATOM 742 N N . SER A 1 95 ? -15.092 0.786 22.689 1.00 91.38 95 SER A N 1
ATOM 743 C CA . SER A 1 95 ? -16.364 1.143 22.058 1.00 91.38 95 SER A CA 1
ATOM 744 C C . SER A 1 95 ? -16.227 1.531 20.581 1.00 91.38 95 SER A C 1
ATOM 746 O O . SER A 1 95 ? -17.200 1.423 19.836 1.00 91.38 95 SER A O 1
ATOM 748 N N . SER A 1 96 ? -15.044 1.975 20.134 1.00 87.12 96 SER A N 1
ATOM 749 C CA . SER A 1 96 ? -14.803 2.382 18.743 1.00 87.12 96 SER A CA 1
ATOM 750 C C . SER A 1 96 ? -14.282 1.249 17.851 1.00 87.12 96 SER A C 1
ATOM 752 O O . SER A 1 96 ? -14.275 1.397 16.627 1.00 87.12 96 SER A O 1
ATOM 754 N N . LEU A 1 97 ? -13.946 0.084 18.421 1.00 88.44 97 LEU A N 1
ATOM 755 C CA . LEU A 1 97 ? -13.531 -1.110 17.675 1.00 88.44 97 LEU A CA 1
ATOM 756 C C . LEU A 1 97 ? -14.444 -1.506 16.503 1.00 88.44 97 LEU A C 1
ATOM 758 O O . LEU A 1 97 ? -13.901 -1.737 15.422 1.00 88.44 97 LEU A O 1
ATOM 762 N N . PRO A 1 98 ? -15.787 -1.578 16.632 1.00 92.25 98 PRO A N 1
ATOM 763 C CA . PRO A 1 98 ? -16.631 -1.964 15.499 1.00 92.25 98 PRO A CA 1
ATOM 764 C C . PRO A 1 98 ? -16.509 -0.990 14.320 1.00 92.25 98 PRO A C 1
ATOM 766 O O . PRO A 1 98 ? -16.492 -1.423 13.170 1.00 92.25 98 PRO A O 1
ATOM 769 N N . PHE A 1 99 ? -16.348 0.310 14.586 1.00 91.12 99 PHE A N 1
ATOM 770 C CA . PHE A 1 99 ? -16.130 1.309 13.539 1.00 91.12 99 PHE A CA 1
ATOM 771 C C . PHE A 1 99 ? -14.751 1.167 12.896 1.00 91.12 99 PHE A C 1
ATOM 773 O O . PHE A 1 99 ? -14.643 1.238 11.676 1.00 91.12 99 PHE A O 1
ATOM 780 N N . ILE A 1 100 ? -13.707 0.921 13.694 1.00 91.31 100 ILE A N 1
ATOM 781 C CA . ILE A 1 100 ? -12.348 0.681 13.186 1.00 91.31 100 ILE A CA 1
ATOM 782 C C . ILE A 1 100 ? -12.343 -0.521 12.233 1.00 91.31 100 ILE A C 1
ATOM 784 O O . ILE A 1 100 ? -11.796 -0.426 11.138 1.00 91.31 100 ILE A O 1
ATOM 788 N N . LEU A 1 101 ? -12.996 -1.625 12.610 1.00 92.50 101 LEU A N 1
ATOM 789 C CA . LEU A 1 101 ? -13.110 -2.815 11.761 1.00 92.50 101 LEU A CA 1
ATOM 790 C C . LEU A 1 101 ? -13.914 -2.539 10.484 1.00 92.50 101 LEU A C 1
ATOM 792 O O . LEU A 1 101 ? -13.508 -2.965 9.404 1.00 92.50 101 LEU A O 1
ATOM 796 N N . PHE A 1 102 ? -15.017 -1.795 10.592 1.00 94.62 102 PHE A N 1
ATOM 797 C CA . PHE A 1 102 ? -15.828 -1.404 9.440 1.00 94.62 102 PHE A CA 1
ATOM 798 C C . PHE A 1 102 ? -15.031 -0.562 8.433 1.00 94.62 102 PHE A C 1
ATOM 800 O O . PHE A 1 102 ? -15.023 -0.869 7.241 1.00 94.62 102 PHE A O 1
ATOM 807 N N . PHE A 1 103 ? -14.313 0.463 8.899 1.00 93.00 103 PHE A N 1
ATOM 808 C CA . PHE A 1 103 ? -13.485 1.299 8.028 1.00 93.00 103 PHE A CA 1
ATOM 809 C C . PHE A 1 103 ? -12.255 0.563 7.495 1.00 93.00 103 PHE A C 1
ATOM 811 O O . PHE A 1 103 ? -11.877 0.802 6.352 1.00 93.00 103 PHE A O 1
ATOM 818 N N . ALA A 1 104 ? -11.657 -0.354 8.260 1.00 92.94 104 ALA A N 1
ATOM 819 C CA . ALA A 1 104 ? -10.577 -1.204 7.761 1.00 92.94 104 ALA A CA 1
ATOM 820 C C . ALA A 1 104 ? -11.056 -2.088 6.599 1.00 92.94 104 ALA A C 1
ATOM 822 O O . ALA A 1 104 ? -10.406 -2.139 5.558 1.00 92.94 104 ALA A O 1
ATOM 823 N N . PHE A 1 105 ? -12.227 -2.718 6.739 1.00 96.25 105 PHE A N 1
ATOM 824 C CA . PHE A 1 105 ? -12.849 -3.489 5.662 1.00 96.25 105 PHE A CA 1
ATOM 825 C C . PHE A 1 105 ? -13.138 -2.621 4.432 1.00 96.25 105 PHE A C 1
ATOM 827 O O . PHE A 1 105 ? -12.788 -2.993 3.313 1.00 96.25 105 PHE A O 1
ATOM 834 N N . LEU A 1 106 ? -13.717 -1.435 4.634 1.00 96.50 106 LEU A N 1
ATOM 835 C CA . LEU A 1 106 ? -14.000 -0.508 3.540 1.00 96.50 106 LEU A CA 1
ATOM 836 C C . LEU A 1 106 ? -12.715 -0.014 2.853 1.00 96.50 106 LEU A C 1
ATOM 838 O O . LEU A 1 106 ? -12.692 0.153 1.634 1.00 96.50 106 LEU A O 1
ATOM 842 N N . GLY A 1 107 ? -11.639 0.174 3.619 1.00 94.12 107 GLY A N 1
ATOM 843 C CA . GLY A 1 107 ? -10.312 0.507 3.111 1.00 94.12 107 GLY A CA 1
ATOM 844 C C . GLY A 1 107 ? -9.738 -0.586 2.211 1.00 94.12 107 GLY A C 1
ATOM 845 O O . GLY A 1 107 ? -9.257 -0.267 1.127 1.00 94.12 107 GLY A O 1
ATOM 846 N N . ILE A 1 108 ? -9.862 -1.860 2.601 1.00 94.94 108 ILE A N 1
ATOM 847 C CA . ILE A 1 108 ? -9.447 -3.008 1.771 1.00 94.94 108 ILE A CA 1
ATOM 848 C C . ILE A 1 108 ? -10.218 -3.013 0.448 1.00 94.94 108 ILE A C 1
ATOM 850 O O . ILE A 1 108 ? -9.604 -3.020 -0.615 1.00 94.94 108 ILE A O 1
ATOM 854 N N . LEU A 1 109 ? -11.551 -2.911 0.499 1.00 96.62 109 LEU A N 1
ATOM 855 C CA . LEU A 1 109 ? -12.370 -2.862 -0.718 1.00 96.62 109 LEU A CA 1
ATOM 856 C C . LEU A 1 109 ? -11.980 -1.693 -1.628 1.00 96.62 109 LEU A C 1
ATOM 858 O O . LEU A 1 109 ? -11.899 -1.844 -2.8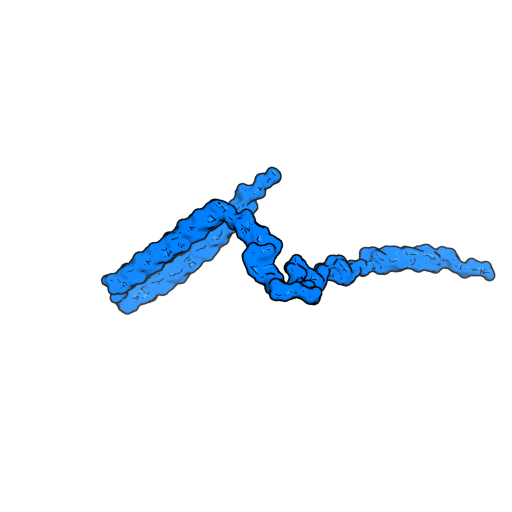44 1.00 96.62 109 LEU A O 1
ATOM 862 N N . THR A 1 110 ? -11.728 -0.522 -1.042 1.00 95.19 110 THR A N 1
ATOM 863 C CA . THR A 1 110 ? -11.317 0.664 -1.799 1.00 95.19 110 THR A CA 1
ATOM 864 C C . THR A 1 110 ? -9.952 0.451 -2.453 1.00 95.19 110 THR A C 1
ATOM 866 O O . THR A 1 110 ? -9.779 0.811 -3.615 1.00 95.19 110 THR A O 1
ATOM 869 N N . ALA A 1 111 ? -8.996 -0.160 -1.750 1.00 92.31 111 ALA A N 1
ATOM 870 C CA . ALA A 1 111 ? -7.674 -0.468 -2.291 1.00 92.31 111 ALA A CA 1
ATOM 871 C C . ALA A 1 111 ? -7.740 -1.480 -3.449 1.00 92.31 111 ALA A C 1
ATOM 873 O O . ALA A 1 111 ? -7.090 -1.277 -4.477 1.00 92.31 111 ALA A O 1
ATOM 874 N N . ASP A 1 112 ? -8.565 -2.520 -3.330 1.00 94.25 112 ASP A N 1
ATOM 875 C CA . ASP A 1 112 ? -8.758 -3.525 -4.382 1.00 94.25 112 ASP A CA 1
ATOM 876 C C . ASP A 1 112 ? -9.421 -2.917 -5.630 1.00 94.25 112 ASP A C 1
ATOM 878 O O . ASP A 1 112 ? -8.995 -3.164 -6.759 1.00 94.25 112 ASP A O 1
ATOM 882 N N . LEU A 1 113 ? -10.417 -2.044 -5.444 1.00 95.00 113 LEU A N 1
ATOM 883 C CA . LEU A 1 113 ? -11.053 -1.326 -6.551 1.00 95.00 113 LEU A CA 1
ATOM 884 C C . LEU A 1 113 ? -10.090 -0.346 -7.233 1.00 95.00 113 LEU A C 1
ATOM 886 O O . LEU A 1 113 ? -10.019 -0.312 -8.461 1.00 95.00 113 LEU A O 1
ATOM 890 N N . LEU A 1 114 ? -9.349 0.451 -6.456 1.00 91.75 114 LEU A N 1
ATOM 891 C CA . LEU A 1 114 ? -8.406 1.433 -6.996 1.00 91.75 114 LEU A CA 1
ATOM 892 C C . LEU A 1 114 ? -7.229 0.762 -7.704 1.00 91.75 114 LEU A C 1
ATOM 894 O O . LEU A 1 114 ? -6.833 1.218 -8.774 1.00 91.75 114 LEU A O 1
ATOM 898 N N . SER A 1 115 ? -6.691 -0.323 -7.148 1.00 90.25 115 SER A N 1
ATOM 899 C CA . SER A 1 115 ? -5.629 -1.085 -7.812 1.00 90.25 115 SER A CA 1
ATOM 900 C C . SER A 1 115 ? -6.126 -1.689 -9.128 1.00 90.25 115 SER A C 1
ATOM 902 O O . SER A 1 115 ? -5.469 -1.514 -10.155 1.00 90.25 115 SER A O 1
ATOM 904 N N . GLY A 1 116 ? -7.323 -2.285 -9.147 1.00 89.62 116 GLY A N 1
ATOM 905 C CA . GLY A 1 116 ? -7.961 -2.766 -10.375 1.00 89.62 116 GLY A CA 1
ATOM 906 C C . GLY A 1 116 ? -8.194 -1.661 -11.413 1.00 89.62 116 GLY A C 1
ATOM 907 O O . GLY A 1 116 ? -7.909 -1.859 -12.593 1.00 89.62 116 GLY A O 1
ATOM 908 N N . LEU A 1 117 ? -8.640 -0.475 -10.984 1.00 91.56 117 LEU A N 1
ATOM 909 C CA . LEU A 1 117 ? -8.832 0.685 -11.862 1.00 91.56 117 LEU A CA 1
ATOM 910 C C . LEU A 1 117 ? -7.512 1.168 -12.476 1.00 91.56 117 LEU A C 1
ATOM 912 O O . LEU A 1 117 ? -7.467 1.469 -13.667 1.00 91.56 117 LEU A O 1
ATOM 916 N N . VAL A 1 118 ? -6.443 1.243 -11.679 1.00 87.38 118 VAL A N 1
ATOM 917 C CA . VAL A 1 118 ? -5.113 1.650 -12.156 1.00 87.38 118 VAL A CA 1
ATOM 918 C C . VAL A 1 118 ? -4.574 0.652 -13.180 1.00 87.38 118 VAL A C 1
ATOM 920 O O . VAL A 1 118 ? -4.051 1.075 -14.211 1.00 87.38 118 VAL A O 1
ATOM 923 N N . HIS A 1 119 ? -4.743 -0.652 -12.945 1.00 83.81 119 HIS A N 1
ATOM 924 C CA . HIS A 1 119 ? -4.373 -1.682 -13.919 1.00 83.81 119 HIS A CA 1
ATOM 925 C C . HIS A 1 119 ? -5.186 -1.567 -15.212 1.00 83.81 119 HIS A C 1
ATOM 927 O O . HIS A 1 119 ? -4.606 -1.524 -16.294 1.00 83.81 119 HIS A O 1
ATOM 933 N N . TRP A 1 120 ? -6.509 -1.415 -15.105 1.00 90.44 120 TRP A N 1
ATOM 934 C CA . TRP A 1 120 ? -7.374 -1.219 -16.269 1.00 90.44 120 TRP A CA 1
ATOM 935 C C . TRP A 1 120 ? -6.990 0.026 -17.083 1.00 90.44 120 TRP A C 1
ATOM 937 O O . TRP A 1 120 ? -6.961 -0.019 -18.314 1.00 90.44 120 TRP A O 1
ATOM 947 N N . ALA A 1 121 ? -6.667 1.133 -16.408 1.00 85.62 121 ALA A N 1
ATOM 948 C CA . ALA A 1 121 ? -6.239 2.364 -17.062 1.00 85.62 121 ALA A CA 1
ATOM 949 C C . ALA A 1 121 ? -4.889 2.189 -17.776 1.00 85.62 121 ALA A C 1
ATOM 951 O O . ALA A 1 121 ? -4.734 2.652 -18.905 1.00 85.62 121 ALA A O 1
ATOM 952 N N . ALA A 1 122 ? -3.928 1.499 -17.159 1.00 83.94 122 ALA A N 1
ATOM 953 C CA . ALA A 1 122 ? -2.641 1.213 -17.789 1.00 83.94 122 ALA A CA 1
ATOM 954 C C . ALA A 1 122 ? -2.801 0.373 -19.069 1.00 83.94 122 ALA A C 1
ATOM 956 O O . ALA A 1 122 ? -2.190 0.699 -20.086 1.00 83.94 122 ALA A O 1
ATOM 957 N N . ASP A 1 123 ? -3.677 -0.635 -19.046 1.00 83.50 123 ASP A N 1
ATOM 958 C CA . ASP A 1 123 ? -3.933 -1.504 -20.201 1.00 83.50 123 ASP A CA 1
ATOM 959 C C . ASP A 1 123 ? -4.741 -0.797 -21.306 1.00 83.50 123 ASP A C 1
ATOM 961 O O . ASP A 1 123 ? -4.539 -1.068 -22.487 1.00 83.50 123 ASP A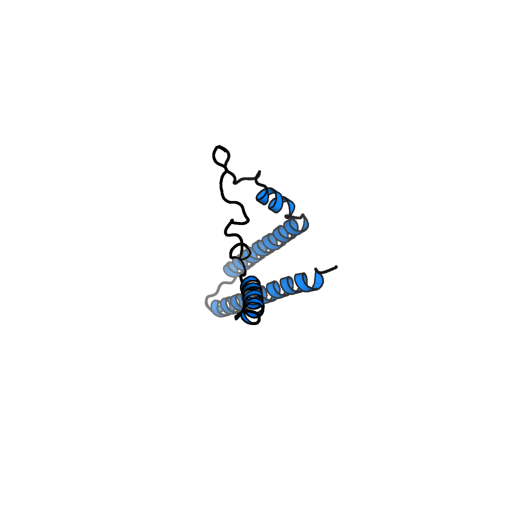 O 1
ATOM 965 N N . SER A 1 124 ? -5.626 0.140 -20.945 1.00 82.50 124 SER A N 1
ATOM 966 C CA . SER A 1 124 ? -6.483 0.858 -21.906 1.00 82.50 124 SER A CA 1
ATOM 967 C C . SER A 1 124 ? -5.800 2.058 -22.570 1.00 82.50 124 SER A C 1
ATOM 969 O O . SER A 1 124 ? -6.150 2.418 -23.692 1.00 82.50 124 SER A O 1
ATOM 971 N N . PHE A 1 125 ? -4.850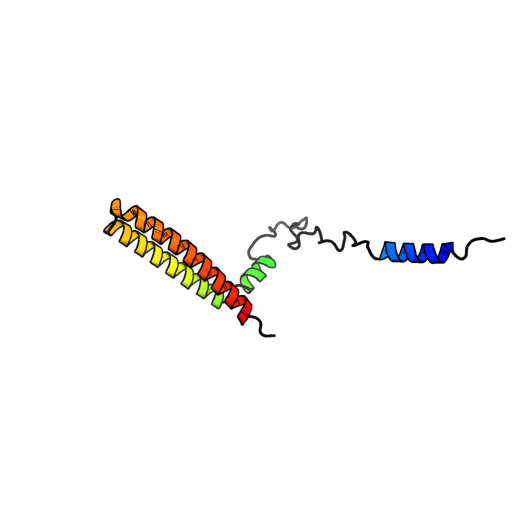 2.704 -21.885 1.00 75.75 125 PHE A N 1
ATOM 972 C CA . PHE A 1 125 ? -4.159 3.902 -22.384 1.00 75.75 125 PHE A CA 1
ATOM 973 C C . PHE A 1 125 ? -2.691 3.652 -22.771 1.00 75.75 125 PHE A C 1
ATOM 975 O O . PHE A 1 125 ? -2.049 4.548 -23.316 1.00 75.75 125 PHE A O 1
ATOM 982 N N . GLY A 1 126 ? -2.148 2.460 -22.498 1.00 61.19 126 GLY A N 1
ATOM 983 C CA . GLY A 1 126 ? -0.757 2.093 -22.781 1.00 61.19 126 GLY A CA 1
ATOM 984 C C . GLY A 1 126 ? -0.493 1.521 -24.178 1.00 61.19 126 GLY A C 1
ATOM 985 O O . GLY A 1 126 ? 0.669 1.382 -24.555 1.00 61.19 126 GLY A O 1
ATOM 986 N N . THR A 1 127 ? -1.525 1.203 -24.963 1.00 53.66 127 THR A N 1
ATOM 987 C CA . THR A 1 127 ? -1.361 0.713 -26.340 1.00 53.66 127 THR A CA 1
ATOM 988 C C . THR A 1 127 ? -1.432 1.875 -27.327 1.00 53.66 127 THR A C 1
ATOM 990 O O . THR A 1 127 ? -2.497 2.203 -27.850 1.00 53.66 127 THR A O 1
ATOM 993 N N . VAL A 1 128 ? -0.291 2.515 -27.567 1.00 59.59 128 VAL A N 1
ATOM 994 C CA . VAL A 1 128 ? -0.040 3.179 -28.852 1.00 59.59 128 VAL A CA 1
ATOM 995 C C . VAL A 1 128 ? 0.615 2.150 -29.771 1.00 59.59 128 VAL A C 1
ATOM 997 O O . VAL A 1 128 ? 1.489 1.414 -29.311 1.00 59.59 128 VAL A O 1
ATOM 1000 N N . ASP A 1 129 ? 0.133 2.061 -31.014 1.00 52.59 129 ASP A N 1
ATOM 1001 C CA . ASP A 1 129 ? 0.726 1.237 -32.080 1.00 52.59 129 ASP A CA 1
ATOM 1002 C C . ASP A 1 129 ? 2.242 1.467 -32.234 1.00 52.59 129 ASP A C 1
ATOM 1004 O O . ASP A 1 129 ? 2.690 2.635 -32.106 1.00 52.59 129 ASP A O 1
#

Secondary structure (DSSP, 8-state):
----SHHHHHHHHHHHHHTTS---TTTS--SS-TT--PPPTT--S-S-STTSHHHHHHHHH--HHHHHHHHHHHHHHHHHHHHHHHHHHHH--GGGHHHHHHHHHHHHHHHHHHHHHHHHHHHHHS---

Organism: NCBI:txid42155

Foldseek 3Di:
DDDDDVVVVVVVVVVVVVVPPPPDVVVVDPPCPPQNPDDPPPDPDDCDDCPHPVNVVVVVPCDPVNVVVCCVVVVVVVVVVVVVVVCCVVDPDVVCVVVVVVVVVVVVVVVVVVVVVVVVCCVVVVDDD

pLDDT: mean 72.26, std 18.88, range [36.75, 96.69]

InterPro domains:
  IPR053335 Fatty Acid Desaturase CarF-like [PTHR48230] (25-129)

Radius of gyration: 30.59 Å; chains: 1; bounding box: 49×67×86 Å

Sequence (129 aa):
MDKNYGTMQQASVIDQISGKEMISARDAMPEDDPNGNVNPEGVFKPRWGPNHTGAKKLAALYSREKRLQEIISTGLGIIELLIVIYLLIRRFELSSLPFILFFAFLGILTADLLSGLVHWAADSFGTVD